Protein AF-A0A3D5JWE9-F1 (afdb_monomer)

Radius of gyration: 11.63 Å; Cα contacts (8 Å, |Δi|>4): 105; chains: 1; bounding box: 28×24×29 Å

Foldseek 3Di:
DCVVQVVVCVVPVVVVDDAAKDWDDGPDDVPVPDDDFIWIWHDDPFKIKIWTQHPDPDPVHIDIDMDGHD

Nearest PDB structures (foldseek):
  6utu-assembly1_B  TM=4.042E-01  e=3.940E+00  Pseudomonas aeruginosa PAO1
  3cfi-assembly4_K  TM=3.157E-01  e=2.597E+00  Vibrio vulnificus
  3cfi-assembly2_E  TM=3.520E-01  e=3.296E+00  Vibrio vulnificus
  3cfi-assembly3_H  TM=3.428E-01  e=4.182E+00  Vibrio vulnificus

Structure (mmCIF, N/CA/C/O backbone):
data_AF-A0A3D5JWE9-F1
#
_entry.id   AF-A0A3D5JWE9-F1
#
loop_
_atom_site.group_PDB
_atom_site.id
_atom_site.type_symbol
_atom_site.label_atom_id
_atom_site.label_alt_id
_atom_site.label_comp_id
_atom_site.label_asym_id
_atom_site.label_entity_id
_atom_site.label_seq_id
_atom_site.pdbx_PDB_ins_code
_atom_site.Cartn_x
_atom_site.Cartn_y
_atom_site.Cartn_z
_atom_site.occupancy
_atom_site.B_iso_or_equiv
_atom_site.auth_seq_id
_atom_site.auth_comp_id
_atom_site.auth_asym_id
_atom_site.auth_atom_id
_atom_site.pdbx_PDB_model_num
ATOM 1 N N . MET A 1 1 ? 3.212 -12.853 -0.975 1.00 50.88 1 MET A N 1
ATOM 2 C CA . MET A 1 1 ? 1.846 -12.976 -0.423 1.00 50.88 1 MET A CA 1
ATOM 3 C C . MET A 1 1 ? 1.734 -11.851 0.591 1.00 50.88 1 MET A C 1
ATOM 5 O O . MET A 1 1 ? 2.424 -11.926 1.590 1.00 50.88 1 MET A O 1
ATOM 9 N N . ILE A 1 2 ? 1.049 -10.756 0.245 1.00 52.34 2 ILE A N 1
ATOM 10 C CA . ILE A 1 2 ? 1.095 -9.476 0.994 1.00 52.34 2 ILE A CA 1
ATOM 11 C C . ILE A 1 2 ? 0.049 -9.453 2.130 1.00 52.34 2 ILE A C 1
ATOM 13 O O . ILE A 1 2 ? 0.086 -8.577 2.988 1.00 52.34 2 ILE A O 1
ATOM 17 N N . ASP A 1 3 ? -0.856 -10.437 2.173 1.00 57.34 3 ASP A N 1
ATOM 18 C CA . ASP A 1 3 ? -1.978 -10.489 3.119 1.00 57.34 3 ASP A CA 1
ATOM 19 C C . ASP A 1 3 ? -1.557 -10.337 4.590 1.00 57.34 3 ASP A C 1
ATOM 21 O O . ASP A 1 3 ? -2.157 -9.546 5.307 1.00 57.34 3 ASP A O 1
ATOM 25 N N . GLY A 1 4 ? -0.478 -10.992 5.034 1.00 53.97 4 GLY A N 1
ATOM 26 C CA . GLY A 1 4 ? -0.018 -10.889 6.428 1.00 53.97 4 GLY A CA 1
ATOM 27 C C . GLY A 1 4 ? 0.681 -9.571 6.789 1.00 53.97 4 GLY A C 1
ATOM 28 O O . GLY A 1 4 ? 0.881 -9.284 7.960 1.00 53.97 4 GLY A O 1
ATOM 29 N N . GLU A 1 5 ? 1.073 -8.763 5.808 1.00 59.22 5 GLU A N 1
ATOM 30 C CA . GLU A 1 5 ? 1.946 -7.595 6.012 1.00 59.22 5 GLU A CA 1
ATOM 31 C C . GLU A 1 5 ? 1.185 -6.283 5.947 1.00 59.22 5 GLU A C 1
ATOM 33 O O . GLU A 1 5 ? 1.498 -5.337 6.668 1.00 59.22 5 GLU A O 1
ATOM 38 N N . LEU A 1 6 ? 0.122 -6.273 5.141 1.00 62.97 6 LEU A N 1
ATOM 39 C CA . LEU A 1 6 ? -0.982 -5.346 5.327 1.00 62.97 6 LEU A CA 1
ATOM 40 C C . LEU A 1 6 ? -1.538 -5.474 6.742 1.00 62.97 6 LEU A C 1
ATOM 42 O O . LEU A 1 6 ? -1.752 -4.454 7.377 1.00 62.97 6 LEU A O 1
ATOM 46 N N . ASP A 1 7 ? -1.682 -6.693 7.264 1.00 62.03 7 ASP A N 1
ATOM 47 C CA . ASP A 1 7 ? -2.145 -6.923 8.634 1.00 62.03 7 ASP A CA 1
ATOM 48 C C . ASP A 1 7 ? -1.204 -6.295 9.677 1.00 62.03 7 ASP A C 1
ATOM 50 O O . ASP A 1 7 ? -1.662 -5.623 10.592 1.00 62.03 7 ASP A O 1
ATOM 54 N N . VAL A 1 8 ? 0.120 -6.387 9.490 1.00 63.00 8 VAL A N 1
ATOM 55 C CA . VAL A 1 8 ? 1.115 -5.726 10.363 1.00 63.00 8 VAL A CA 1
ATOM 56 C C . VAL A 1 8 ? 1.065 -4.197 10.242 1.00 63.00 8 VAL A C 1
ATOM 58 O O . VAL A 1 8 ? 1.076 -3.495 11.258 1.00 63.00 8 VAL A O 1
ATOM 61 N N . LEU A 1 9 ? 0.971 -3.661 9.019 1.00 63.81 9 LEU A N 1
ATOM 62 C CA . LEU A 1 9 ? 0.785 -2.222 8.794 1.00 63.81 9 LEU A CA 1
ATOM 63 C C . LEU A 1 9 ? -0.513 -1.723 9.443 1.00 63.81 9 LEU A C 1
ATOM 65 O O . LEU A 1 9 ? -0.526 -0.663 10.071 1.00 63.81 9 LEU A O 1
ATOM 69 N N . LEU A 1 10 ? -1.588 -2.502 9.339 1.00 61.88 10 LEU A N 1
ATOM 70 C CA . LEU A 1 10 ? -2.885 -2.228 9.949 1.00 61.88 10 LEU A CA 1
ATOM 71 C C . LEU A 1 10 ? -2.844 -2.340 11.478 1.00 61.88 10 LEU A C 1
ATOM 73 O O . LEU A 1 10 ? -3.464 -1.518 12.150 1.00 61.88 10 LEU A O 1
ATOM 77 N N . ALA A 1 11 ? -2.098 -3.303 12.021 1.00 60.56 11 ALA A N 1
ATOM 78 C CA . ALA A 1 11 ? -2.045 -3.606 13.448 1.00 60.56 11 ALA A CA 1
ATOM 79 C C . ALA A 1 11 ? -1.208 -2.613 14.269 1.00 60.56 11 ALA A C 1
ATOM 81 O O . ALA A 1 11 ? -1.441 -2.492 15.470 1.00 60.56 11 ALA A O 1
ATOM 82 N N . GLY A 1 12 ? -0.249 -1.895 13.668 1.00 57.59 12 GLY A N 1
ATOM 83 C CA . GLY A 1 12 ? 0.640 -1.021 14.450 1.00 57.59 12 GLY A CA 1
ATOM 84 C C . GLY A 1 12 ? 1.140 0.254 13.779 1.00 57.59 12 GLY A C 1
ATOM 85 O O . GLY A 1 12 ? 1.547 1.179 14.482 1.00 57.59 12 GLY A O 1
ATOM 86 N N . GLU A 1 13 ? 1.111 0.353 12.449 1.00 63.38 13 GLU A N 1
ATOM 87 C CA . GLU A 1 13 ? 1.710 1.499 11.751 1.00 63.38 13 GLU A CA 1
ATOM 88 C C . GLU A 1 13 ? 0.688 2.453 11.134 1.00 63.38 13 GLU A C 1
ATOM 90 O O . GLU A 1 13 ? 1.017 3.616 10.922 1.00 63.38 13 GLU A O 1
ATOM 95 N N . ARG A 1 14 ? -0.575 2.038 10.949 1.00 65.44 14 ARG A N 1
ATOM 96 C CA . ARG A 1 14 ? -1.645 2.903 10.421 1.00 65.44 14 ARG A CA 1
ATOM 97 C C . ARG A 1 14 ? -1.771 4.223 11.179 1.00 65.44 14 ARG A C 1
ATOM 99 O O . ARG A 1 14 ? -1.939 5.255 10.546 1.00 65.44 14 ARG A O 1
ATOM 106 N N . GLN A 1 15 ? -1.675 4.215 12.511 1.00 64.62 15 GLN A N 1
ATOM 107 C CA . GLN A 1 15 ? -1.787 5.443 13.316 1.00 64.62 15 GLN A CA 1
ATOM 108 C C . GLN A 1 15 ? -0.716 6.493 12.984 1.00 64.62 15 GLN A C 1
ATOM 110 O O . GLN A 1 15 ? -0.921 7.671 13.263 1.00 64.62 15 GLN A O 1
ATOM 115 N N . LYS A 1 16 ? 0.405 6.090 12.376 1.00 72.38 16 LYS A N 1
ATOM 116 C CA . LYS A 1 16 ? 1.464 7.003 11.933 1.00 72.38 16 LYS A CA 1
ATOM 117 C C . LYS A 1 16 ? 1.155 7.654 10.583 1.00 72.38 16 LYS A C 1
ATOM 119 O O . LYS A 1 16 ? 1.811 8.630 10.230 1.00 72.38 16 LYS A O 1
ATOM 124 N N . TYR A 1 17 ? 0.182 7.129 9.837 1.00 75.88 17 TYR A N 1
ATOM 125 C CA . TYR A 1 17 ? -0.157 7.582 8.493 1.00 75.88 17 TYR A CA 1
ATOM 126 C C . TYR A 1 17 ? -1.496 8.331 8.498 1.00 75.88 17 TYR A C 1
ATOM 128 O O . TYR A 1 17 ? -2.552 7.707 8.640 1.00 75.88 17 TYR A O 1
ATOM 136 N N . PRO A 1 18 ? -1.485 9.669 8.348 1.00 80.75 18 PRO A N 1
ATOM 137 C CA . PRO A 1 18 ? -2.715 10.433 8.179 1.00 80.75 18 PRO A CA 1
ATOM 138 C C . PRO A 1 18 ? -3.384 10.100 6.837 1.00 80.75 18 PRO A C 1
ATOM 140 O O . PRO A 1 18 ? -2.806 9.434 5.982 1.00 80.75 18 PRO A O 1
ATOM 143 N N . LEU A 1 19 ? -4.608 10.581 6.627 1.00 85.81 19 LEU A N 1
ATOM 144 C CA . LEU A 1 19 ? -5.293 10.429 5.341 1.00 85.81 19 LEU A CA 1
ATOM 145 C C . LEU A 1 19 ? -4.443 11.005 4.195 1.00 85.81 19 LEU A C 1
ATOM 147 O O . LEU A 1 19 ? -3.850 12.074 4.340 1.00 85.81 19 LEU A O 1
ATOM 151 N N . GLY A 1 20 ? -4.391 10.296 3.067 1.00 86.62 20 GLY A N 1
ATOM 152 C CA . GLY A 1 20 ? -3.600 10.667 1.893 1.00 86.62 20 GLY A CA 1
ATOM 153 C C . GLY A 1 20 ? -2.656 9.567 1.411 1.00 86.62 20 GLY A C 1
ATOM 154 O O . GLY A 1 20 ? -2.734 8.418 1.847 1.00 86.62 20 GLY A O 1
ATOM 155 N N . GLU A 1 21 ? -1.779 9.928 0.477 1.00 88.06 21 GLU A N 1
ATOM 156 C CA . GLU A 1 21 ? -0.764 9.032 -0.079 1.00 88.06 21 GLU A CA 1
ATOM 157 C C . GLU A 1 21 ? 0.568 9.200 0.653 1.00 88.06 21 GLU A C 1
ATOM 159 O O . GLU A 1 21 ? 1.064 10.313 0.828 1.00 88.06 21 GLU A O 1
ATOM 164 N N . HIS A 1 22 ? 1.169 8.082 1.046 1.00 85.56 22 HIS A N 1
ATOM 165 C CA . HIS A 1 22 ? 2.399 8.025 1.822 1.00 85.56 22 HIS A CA 1
ATOM 166 C C . HIS A 1 22 ? 3.359 7.037 1.196 1.00 85.56 22 HIS A C 1
ATOM 168 O O . HIS A 1 22 ? 3.006 5.891 0.926 1.00 85.56 22 HIS A O 1
ATOM 174 N N . LYS A 1 23 ? 4.608 7.452 1.014 1.00 84.62 23 LYS A N 1
ATOM 175 C CA . LYS A 1 23 ? 5.677 6.509 0.695 1.00 84.62 23 LYS A CA 1
ATOM 176 C C . LYS A 1 23 ? 6.066 5.782 1.971 1.00 84.62 23 LYS A C 1
ATOM 178 O O . LYS A 1 23 ? 6.435 6.423 2.955 1.00 84.62 23 LYS A O 1
ATOM 183 N N . ILE A 1 24 ? 5.968 4.460 1.960 1.00 77.75 24 ILE A N 1
ATOM 184 C CA . ILE A 1 24 ? 6.259 3.631 3.128 1.00 77.75 24 ILE A CA 1
ATOM 185 C C . ILE A 1 24 ? 7.309 2.581 2.798 1.00 77.75 24 ILE A C 1
ATOM 187 O O . ILE A 1 24 ? 7.554 2.246 1.643 1.00 77.75 24 ILE A O 1
ATOM 191 N N . THR A 1 25 ? 7.938 2.045 3.835 1.00 72.56 25 THR A N 1
ATOM 192 C CA . THR A 1 25 ? 8.720 0.814 3.736 1.00 72.56 25 THR A CA 1
ATOM 193 C C . THR A 1 25 ? 8.017 -0.202 4.626 1.00 72.56 25 THR A C 1
ATOM 195 O O . THR A 1 25 ? 8.027 -0.008 5.840 1.00 72.56 25 THR A O 1
ATOM 198 N N . PRO A 1 26 ? 7.339 -1.221 4.069 1.00 66.81 26 PRO A N 1
ATOM 199 C CA . PRO A 1 26 ? 6.575 -2.157 4.880 1.00 66.81 26 PRO A CA 1
ATOM 200 C C . PRO A 1 26 ? 7.502 -2.893 5.867 1.00 66.81 26 PRO A C 1
ATOM 202 O O . PRO A 1 26 ? 8.574 -3.364 5.466 1.00 66.81 26 PRO A O 1
ATOM 205 N N . PRO A 1 27 ? 7.117 -3.010 7.148 1.00 56.94 27 PRO A N 1
ATOM 206 C CA . PRO A 1 27 ? 7.897 -3.711 8.160 1.00 56.94 27 PRO A CA 1
ATOM 207 C C . PRO A 1 27 ? 7.742 -5.229 7.981 1.00 56.94 27 PRO A C 1
ATOM 209 O O . PRO A 1 27 ? 6.869 -5.843 8.584 1.00 56.94 27 PRO A O 1
ATOM 212 N N . GLY A 1 28 ? 8.571 -5.879 7.157 1.00 55.72 28 GLY A N 1
ATOM 213 C CA . GLY A 1 28 ? 8.544 -7.345 7.092 1.00 55.72 28 GLY A CA 1
ATOM 214 C C . GLY A 1 28 ? 8.929 -8.012 5.775 1.00 55.72 28 GLY A C 1
ATOM 215 O O . GLY A 1 28 ? 9.615 -7.456 4.918 1.00 55.72 28 GLY A O 1
ATOM 216 N N . ALA A 1 29 ? 8.540 -9.285 5.675 1.00 48.66 29 ALA A N 1
ATOM 217 C CA . ALA A 1 29 ? 8.959 -10.271 4.677 1.00 48.66 29 ALA A CA 1
ATOM 218 C C . ALA A 1 29 ? 8.518 -9.991 3.215 1.00 48.66 29 ALA A C 1
ATOM 220 O O . ALA A 1 29 ? 8.943 -10.711 2.309 1.00 48.66 29 ALA A O 1
ATOM 221 N N . ALA A 1 30 ? 7.764 -8.926 2.951 1.00 53.75 30 ALA A N 1
ATOM 222 C CA . ALA A 1 30 ? 7.285 -8.452 1.646 1.00 53.75 30 ALA A CA 1
ATOM 223 C C . ALA A 1 30 ? 8.481 -8.048 0.823 1.00 53.75 30 ALA A C 1
ATOM 225 O O . ALA A 1 30 ? 8.616 -8.438 -0.335 1.00 53.75 30 ALA A O 1
ATOM 226 N N . VAL A 1 31 ? 9.400 -7.338 1.478 1.00 53.09 31 VAL A N 1
ATOM 227 C CA . VAL A 1 31 ? 10.662 -6.884 0.904 1.00 53.09 31 VAL A CA 1
ATOM 228 C C . VAL A 1 31 ? 1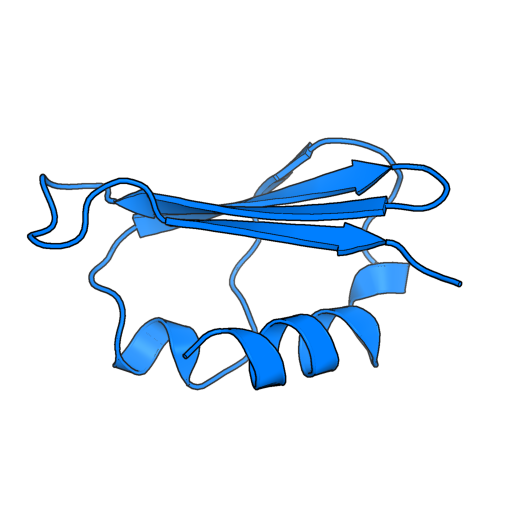1.570 -8.071 0.564 1.00 53.09 31 VAL A C 1
ATOM 230 O O . VAL A 1 31 ? 12.435 -7.956 -0.295 1.00 53.09 31 VAL A O 1
ATOM 233 N N . LYS A 1 32 ? 11.371 -9.248 1.183 1.00 55.06 32 LYS A N 1
ATOM 234 C CA . LYS A 1 32 ? 12.168 -10.446 0.861 1.00 55.06 32 LYS A CA 1
ATOM 235 C C . LYS A 1 32 ? 11.723 -11.149 -0.418 1.00 55.06 32 LYS A C 1
ATOM 237 O O . LYS A 1 32 ? 12.510 -11.908 -0.976 1.00 55.06 32 LYS A O 1
ATOM 242 N N . THR A 1 33 ? 10.480 -10.952 -0.860 1.00 58.53 33 THR A N 1
ATOM 243 C CA . THR A 1 33 ? 9.936 -11.642 -2.046 1.00 58.53 33 THR A CA 1
ATOM 244 C C . THR A 1 33 ? 9.687 -10.715 -3.227 1.00 58.53 33 THR A C 1
ATOM 246 O O . THR A 1 33 ? 9.630 -11.185 -4.364 1.00 58.53 33 THR A O 1
ATOM 249 N N . LEU A 1 34 ? 9.574 -9.410 -2.979 1.00 63.69 34 LEU A N 1
ATOM 250 C CA . LEU A 1 34 ? 9.422 -8.400 -4.013 1.00 63.69 34 LEU A CA 1
ATOM 251 C C . LEU A 1 34 ? 10.788 -7.799 -4.370 1.00 63.69 34 LEU A C 1
ATOM 253 O O . LEU A 1 34 ? 11.611 -7.575 -3.482 1.00 63.69 34 LEU A O 1
ATOM 257 N N . PRO A 1 35 ? 11.062 -7.547 -5.660 1.00 66.00 35 PRO A N 1
ATOM 258 C CA . PRO A 1 35 ? 12.269 -6.839 -6.052 1.00 66.00 35 PRO A CA 1
ATOM 259 C C . PRO A 1 35 ? 12.235 -5.382 -5.561 1.00 66.00 35 PRO A C 1
ATOM 261 O O . PRO A 1 35 ? 11.219 -4.886 -5.074 1.00 66.00 35 PRO A O 1
ATOM 264 N N . VAL A 1 36 ? 13.371 -4.693 -5.686 1.00 72.25 36 VAL A N 1
ATOM 265 C CA . VAL A 1 36 ? 13.503 -3.288 -5.277 1.00 72.25 36 VAL A CA 1
ATOM 266 C C . VAL A 1 36 ? 12.443 -2.430 -5.977 1.00 72.25 36 VAL A C 1
ATOM 268 O O . VAL A 1 36 ? 12.278 -2.481 -7.199 1.00 72.25 36 VAL A O 1
ATOM 271 N N . GLY A 1 37 ? 11.707 -1.660 -5.183 1.00 76.75 37 GLY A N 1
ATOM 272 C CA . GLY A 1 37 ? 10.634 -0.785 -5.633 1.00 76.75 37 GLY A CA 1
ATOM 273 C C . GLY A 1 37 ? 10.097 0.063 -4.488 1.00 76.75 37 GLY A C 1
ATOM 274 O O . GLY A 1 37 ? 10.442 -0.150 -3.325 1.00 76.75 37 GLY A O 1
ATOM 275 N N . GLU A 1 38 ? 9.250 1.023 -4.829 1.00 81.94 38 GLU A N 1
ATOM 276 C CA . GLU A 1 38 ? 8.607 1.921 -3.880 1.00 81.94 38 GLU A CA 1
ATOM 277 C C . GLU A 1 38 ? 7.252 1.356 -3.448 1.00 81.94 38 GLU A C 1
ATOM 279 O O . GLU A 1 38 ? 6.487 0.848 -4.269 1.00 81.94 38 GLU A O 1
ATOM 284 N N . PHE A 1 39 ? 6.924 1.474 -2.162 1.00 81.06 39 PHE A N 1
ATOM 285 C CA . PHE A 1 39 ? 5.579 1.189 -1.672 1.00 81.06 39 PHE A CA 1
ATOM 286 C C . PHE A 1 39 ? 4.846 2.503 -1.413 1.00 81.06 39 PHE A C 1
ATOM 288 O O . PHE A 1 39 ? 5.295 3.348 -0.639 1.00 81.06 39 PHE A O 1
ATOM 295 N N . ILE A 1 40 ? 3.704 2.656 -2.067 1.00 85.56 40 ILE A N 1
ATOM 296 C CA . ILE A 1 40 ? 2.775 3.768 -1.922 1.00 85.56 40 ILE A CA 1
ATOM 297 C C . ILE A 1 40 ? 1.599 3.254 -1.092 1.00 85.56 40 ILE A C 1
ATOM 299 O O . ILE A 1 40 ? 0.872 2.362 -1.521 1.00 85.56 40 ILE A O 1
ATOM 303 N N . LEU A 1 41 ? 1.410 3.808 0.097 1.00 84.56 41 LEU A N 1
ATOM 304 C CA . LEU A 1 41 ? 0.254 3.581 0.948 1.00 84.56 41 LEU A CA 1
ATOM 305 C C . LEU A 1 41 ? -0.753 4.709 0.741 1.00 84.56 41 LEU A C 1
ATOM 307 O O . LEU A 1 4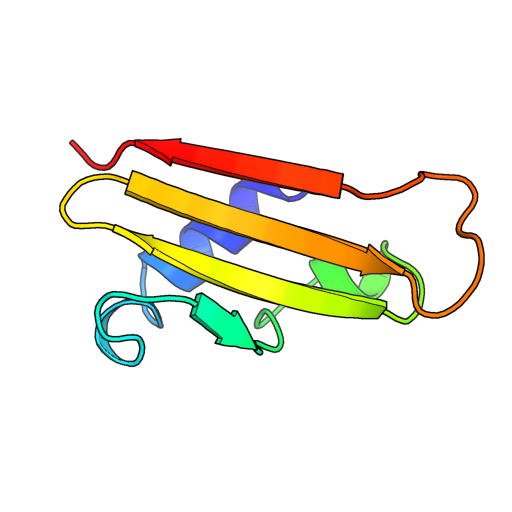1 ? -0.447 5.866 0.994 1.00 84.56 41 LEU A O 1
ATOM 311 N N . VAL A 1 42 ? -1.971 4.378 0.344 1.00 86.62 42 VAL A N 1
ATOM 312 C CA . VAL A 1 42 ? -3.096 5.304 0.252 1.00 86.62 42 VAL A CA 1
ATOM 313 C C . VAL A 1 42 ? -4.034 5.033 1.417 1.00 86.62 42 VAL A C 1
ATOM 315 O O . VAL A 1 42 ? -4.661 3.976 1.493 1.00 86.62 42 VAL A O 1
ATOM 318 N N . VAL A 1 43 ? -4.141 5.993 2.330 1.00 86.19 43 VAL A N 1
ATOM 319 C CA . VAL A 1 43 ? -5.030 5.916 3.490 1.00 86.19 43 VAL A CA 1
ATOM 320 C C . VAL A 1 43 ? -6.249 6.790 3.229 1.00 86.19 43 VAL A C 1
ATOM 322 O O . VAL A 1 43 ? -6.150 8.011 3.124 1.00 86.19 43 VAL A O 1
ATOM 325 N N . LYS A 1 44 ? -7.412 6.155 3.127 1.00 85.69 44 LYS A N 1
ATOM 326 C CA . LYS A 1 44 ? -8.725 6.803 3.073 1.00 85.69 44 LYS A CA 1
ATOM 327 C C . LYS A 1 44 ? -9.459 6.564 4.394 1.00 85.69 44 LYS A C 1
ATOM 329 O O . LYS A 1 44 ? -9.013 5.784 5.235 1.00 85.69 44 LYS A O 1
ATOM 334 N N . GLU A 1 45 ? -10.600 7.225 4.574 1.00 82.62 45 GLU A N 1
ATOM 335 C CA . GLU A 1 45 ? -11.368 7.181 5.828 1.00 82.62 45 GLU A CA 1
ATOM 336 C C . GLU A 1 45 ? -11.692 5.746 6.267 1.00 82.62 45 GLU A C 1
ATOM 338 O O . GLU A 1 45 ? -11.440 5.381 7.415 1.00 82.62 45 GLU A O 1
ATOM 343 N N . ASN A 1 46 ? -12.144 4.906 5.331 1.00 83.56 46 ASN A N 1
ATOM 344 C CA . ASN A 1 46 ? -12.555 3.529 5.619 1.00 83.56 46 ASN A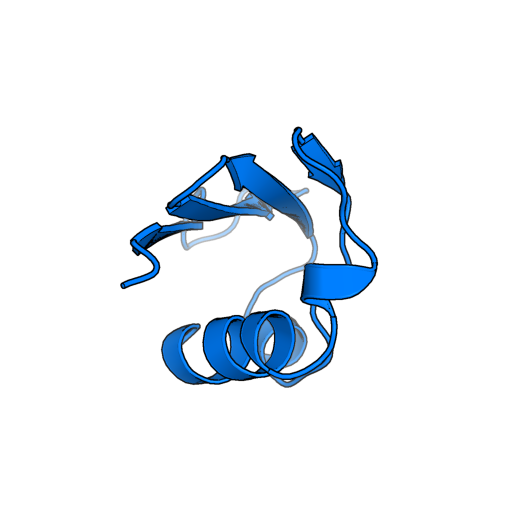 CA 1
ATOM 345 C C . ASN A 1 46 ? -11.877 2.469 4.735 1.00 83.56 46 ASN A C 1
ATOM 347 O O . ASN A 1 46 ? -12.349 1.342 4.588 1.00 83.56 46 ASN A O 1
ATOM 351 N N . GLN A 1 47 ? -10.777 2.843 4.092 1.00 82.81 47 GLN A N 1
ATOM 352 C CA . GLN A 1 47 ? -10.111 2.020 3.093 1.00 82.81 47 GLN A CA 1
ATOM 353 C C . GLN A 1 47 ? -8.622 2.318 3.121 1.00 82.81 47 GLN A C 1
ATOM 355 O O . GLN A 1 47 ? -8.204 3.465 3.271 1.00 82.81 47 GLN A O 1
ATOM 360 N N . LEU A 1 48 ? -7.826 1.275 2.975 1.00 80.12 48 LEU A N 1
ATOM 361 C CA . LEU A 1 48 ? -6.384 1.363 2.946 1.00 80.12 48 LEU A CA 1
ATOM 362 C C . LEU A 1 48 ? -5.888 0.553 1.759 1.00 80.12 48 LEU A C 1
ATOM 364 O O . LEU A 1 48 ? -6.179 -0.636 1.646 1.00 80.12 48 LEU A O 1
ATOM 368 N N . SER A 1 49 ? -5.159 1.208 0.868 1.00 82.25 49 SER A N 1
ATOM 369 C CA . SER A 1 49 ? -4.606 0.579 -0.325 1.00 82.25 49 SER A CA 1
ATOM 370 C C . SER A 1 49 ? -3.091 0.690 -0.286 1.00 82.25 49 SER A C 1
ATOM 372 O O . SER A 1 49 ? -2.550 1.725 0.079 1.00 82.25 49 SER A O 1
ATOM 374 N N . ILE A 1 50 ? -2.392 -0.371 -0.656 1.00 81.25 50 ILE A N 1
ATOM 375 C CA . ILE A 1 50 ? -0.947 -0.379 -0.824 1.00 81.25 50 ILE A CA 1
ATOM 376 C C . ILE A 1 50 ? -0.629 -0.766 -2.262 1.00 81.25 50 ILE A C 1
ATOM 378 O O . ILE A 1 50 ? -1.070 -1.799 -2.766 1.00 81.25 50 ILE A O 1
ATOM 382 N N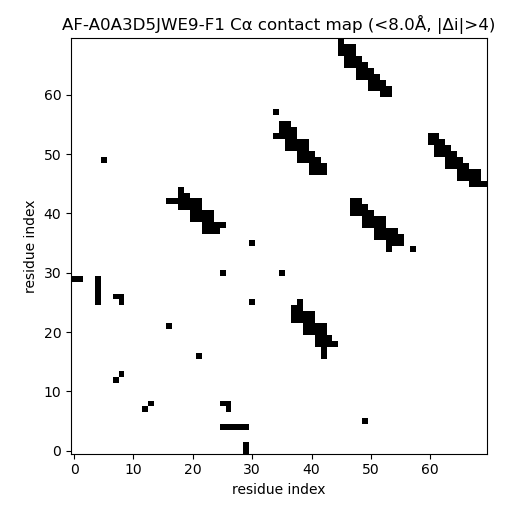 . ALA A 1 51 ? 0.141 0.075 -2.932 1.00 81.81 51 ALA A N 1
ATOM 383 C CA . ALA A 1 51 ? 0.661 -0.176 -4.257 1.00 81.81 51 ALA A CA 1
ATOM 384 C C . ALA A 1 51 ? 2.175 -0.307 -4.169 1.00 81.81 51 ALA A C 1
ATOM 386 O O . ALA A 1 51 ? 2.866 0.589 -3.699 1.00 81.81 51 ALA A O 1
ATOM 387 N N . TRP A 1 52 ? 2.697 -1.427 -4.642 1.00 80.56 52 TRP A N 1
ATOM 388 C CA . TRP A 1 52 ? 4.113 -1.595 -4.886 1.00 80.56 52 TRP A CA 1
ATOM 389 C C . TRP A 1 52 ? 4.417 -1.272 -6.348 1.00 80.56 52 T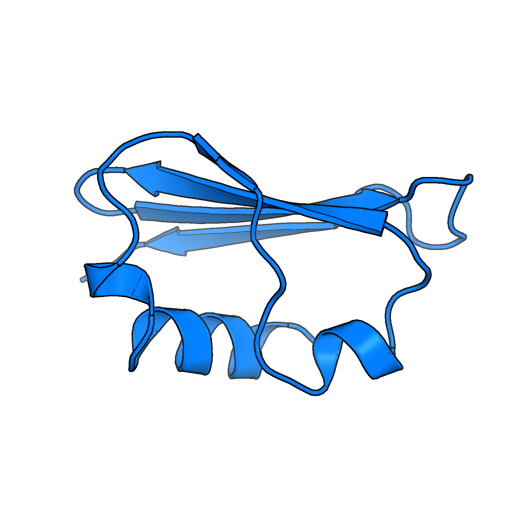RP A C 1
ATOM 391 O O . TRP A 1 52 ? 3.852 -1.870 -7.273 1.00 80.56 52 TRP A O 1
ATOM 401 N N . VAL A 1 53 ? 5.311 -0.305 -6.537 1.00 81.00 53 VAL A N 1
ATOM 402 C CA . VAL A 1 53 ? 5.780 0.181 -7.830 1.00 81.00 53 VAL A CA 1
ATOM 403 C C . VAL A 1 53 ? 7.238 -0.244 -7.994 1.00 81.00 53 VAL A C 1
ATOM 405 O O . VAL A 1 53 ? 8.106 0.260 -7.280 1.00 81.00 53 VAL A O 1
ATOM 408 N N . PRO A 1 54 ? 7.541 -1.179 -8.906 1.00 78.75 54 PRO A N 1
ATOM 409 C CA . PRO A 1 54 ? 8.917 -1.589 -9.137 1.00 78.75 54 PRO A CA 1
ATOM 410 C C . PRO A 1 54 ? 9.754 -0.447 -9.727 1.00 78.75 54 PRO A C 1
ATOM 412 O O . PRO A 1 54 ? 9.306 0.231 -10.648 1.00 78.75 54 PRO A O 1
ATOM 415 N N . GLU A 1 55 ? 10.989 -0.274 -9.248 1.00 73.94 55 GLU A N 1
ATOM 416 C CA . GLU A 1 55 ? 11.912 0.743 -9.788 1.00 73.94 55 GLU A CA 1
ATOM 417 C C . G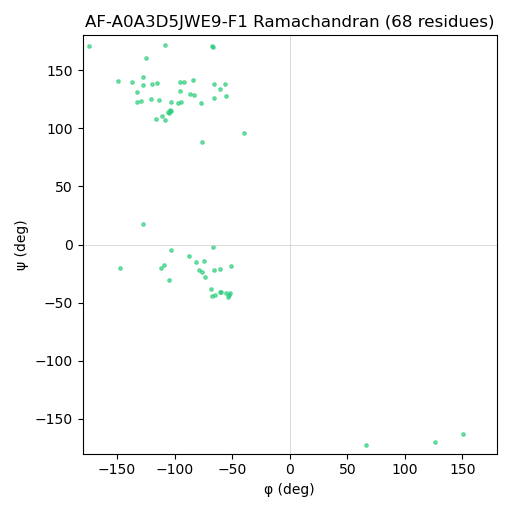LU A 1 55 ? 12.473 0.332 -11.165 1.00 73.94 55 GLU A C 1
ATOM 419 O O . GLU A 1 55 ? 12.775 1.161 -12.020 1.00 73.94 55 GLU A O 1
ATOM 424 N N . LYS A 1 56 ? 12.570 -0.979 -11.406 1.00 69.12 56 LYS A N 1
ATOM 425 C CA . LYS A 1 56 ? 12.912 -1.588 -12.698 1.00 69.12 56 LYS A CA 1
ATOM 426 C C . LYS A 1 56 ? 11.858 -2.606 -13.062 1.00 69.12 56 LYS A C 1
ATOM 428 O O . LYS A 1 56 ? 11.414 -3.306 -12.161 1.00 69.12 56 LYS A O 1
ATOM 433 N N . GLU A 1 57 ? 11.528 -2.733 -14.350 1.00 61.88 57 GLU A N 1
ATOM 434 C CA . GLU A 1 57 ? 10.550 -3.694 -14.880 1.00 61.88 57 GLU A CA 1
ATOM 435 C C . GLU A 1 57 ? 10.646 -5.052 -14.178 1.00 61.88 57 GLU A C 1
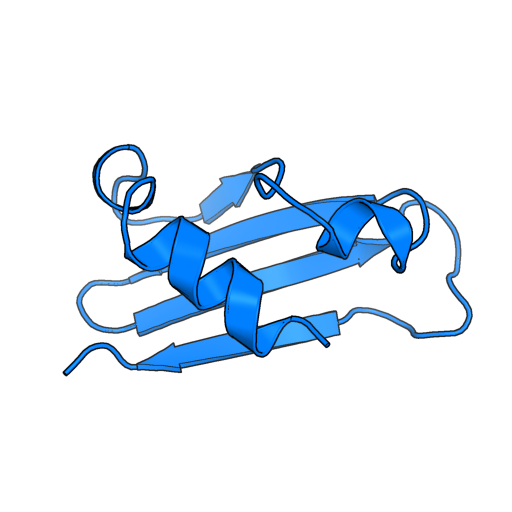ATOM 437 O O . GLU A 1 57 ? 11.491 -5.903 -14.469 1.00 61.88 57 GLU A O 1
ATOM 442 N N . ALA A 1 58 ? 9.789 -5.233 -13.180 1.00 62.75 58 ALA A N 1
ATOM 443 C CA . ALA A 1 58 ? 9.750 -6.456 -12.425 1.00 62.75 58 ALA A CA 1
ATOM 444 C C . ALA A 1 58 ? 8.880 -7.443 -13.181 1.00 62.75 58 ALA A C 1
ATOM 446 O O . ALA A 1 58 ? 7.814 -7.087 -13.682 1.00 62.75 58 ALA A O 1
ATOM 447 N N . LYS A 1 59 ? 9.286 -8.715 -13.166 1.00 62.25 59 LYS A N 1
ATOM 448 C CA . LYS A 1 59 ? 8.533 -9.829 -13.767 1.00 62.25 59 LYS A CA 1
ATOM 449 C C . LYS A 1 59 ? 7.059 -9.904 -13.338 1.00 62.25 59 LYS A C 1
ATOM 451 O O . LYS A 1 59 ? 6.280 -10.581 -13.995 1.00 62.25 59 LYS A O 1
ATOM 456 N N . TRP A 1 60 ? 6.699 -9.247 -12.238 1.00 62.56 60 TRP A N 1
ATOM 457 C CA . TRP A 1 60 ? 5.385 -9.308 -11.606 1.00 62.56 60 TRP A CA 1
ATOM 458 C C . TRP A 1 60 ? 4.502 -8.072 -11.869 1.00 62.56 60 TRP A C 1
ATOM 460 O O . TRP A 1 60 ? 3.338 -8.092 -11.481 1.00 62.56 60 TRP A O 1
ATOM 470 N N . GLY A 1 61 ? 5.006 -7.026 -12.545 1.00 67.19 61 GLY A N 1
ATOM 471 C CA . GLY A 1 61 ? 4.263 -5.776 -12.783 1.00 67.19 61 GLY A CA 1
ATOM 472 C C . GLY A 1 61 ? 3.975 -4.971 -11.505 1.00 67.19 61 GLY A C 1
ATOM 473 O O . GLY A 1 61 ? 4.484 -5.294 -10.435 1.00 67.19 6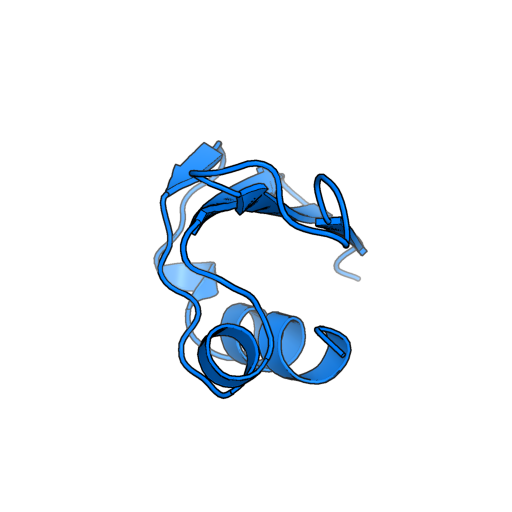1 GLY A O 1
ATOM 474 N N . ARG A 1 62 ? 3.172 -3.900 -11.600 1.00 71.56 62 ARG A N 1
ATOM 475 C CA . ARG A 1 62 ? 2.687 -3.154 -10.420 1.00 71.56 62 ARG A CA 1
ATOM 476 C C . ARG A 1 62 ? 1.768 -4.064 -9.606 1.00 71.56 62 ARG A C 1
ATOM 478 O O . ARG A 1 62 ? 0.790 -4.579 -10.142 1.00 71.56 62 ARG A O 1
ATOM 485 N N . VAL A 1 63 ? 2.053 -4.224 -8.317 1.00 73.75 63 VAL A N 1
ATOM 486 C CA . VAL A 1 63 ? 1.213 -5.018 -7.410 1.00 73.75 63 VAL A CA 1
ATOM 487 C C . VAL A 1 63 ? 0.441 -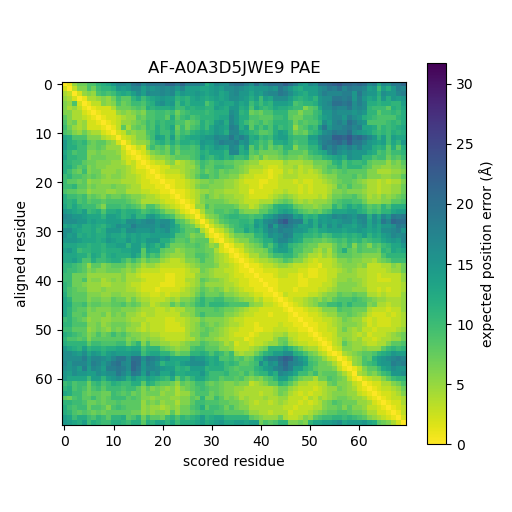4.060 -6.523 1.00 73.75 63 VAL A C 1
ATOM 489 O O . VAL A 1 63 ? 1.033 -3.365 -5.707 1.00 73.75 63 VAL A O 1
ATOM 492 N N . GLU A 1 64 ? -0.877 -4.021 -6.669 1.00 74.62 64 GLU A N 1
ATOM 493 C CA . GLU A 1 64 ? -1.754 -3.201 -5.836 1.00 74.62 64 GLU A CA 1
ATOM 494 C C . GLU A 1 64 ? -2.681 -4.088 -5.013 1.00 74.62 64 GLU A C 1
ATOM 496 O O . GLU A 1 64 ? -3.174 -5.115 -5.491 1.00 74.62 64 GLU A O 1
ATOM 501 N N . ARG A 1 65 ? -2.886 -3.711 -3.753 1.00 76.81 65 ARG A N 1
ATOM 502 C CA . ARG A 1 65 ? -3.804 -4.374 -2.835 1.00 76.81 65 ARG A CA 1
ATOM 503 C C . ARG A 1 65 ? -4.590 -3.355 -2.045 1.00 76.81 65 ARG A C 1
ATOM 505 O O . ARG A 1 65 ? -4.050 -2.357 -1.594 1.00 76.81 65 ARG A O 1
ATOM 512 N N . GLU A 1 66 ? -5.863 -3.650 -1.859 1.00 78.56 66 GLU A N 1
ATOM 513 C CA . GLU A 1 66 ? -6.814 -2.788 -1.184 1.00 78.56 66 GLU A CA 1
ATOM 514 C C . GLU A 1 66 ? -7.526 -3.563 -0.085 1.00 78.56 66 GLU A C 1
ATOM 516 O O . GLU A 1 66 ? -7.917 -4.714 -0.280 1.00 78.56 66 GLU A O 1
ATOM 521 N N . VAL A 1 67 ? -7.688 -2.918 1.065 1.00 73.69 67 VAL A N 1
ATOM 522 C CA . VAL A 1 67 ? -8.389 -3.452 2.224 1.00 73.69 67 VAL A CA 1
ATOM 523 C C . VAL A 1 67 ? -9.414 -2.426 2.680 1.00 73.69 67 VAL A C 1
ATOM 525 O O . VAL A 1 67 ? -9.089 -1.276 2.980 1.00 73.69 67 VAL A O 1
ATOM 528 N N . THR A 1 68 ? -10.672 -2.846 2.749 1.00 75.75 68 THR A N 1
ATOM 529 C CA . THR A 1 68 ? -11.722 -2.076 3.414 1.00 75.75 68 THR A CA 1
ATOM 530 C C . THR A 1 68 ? -11.667 -2.364 4.904 1.00 75.75 68 THR A C 1
ATOM 532 O O . THR A 1 68 ? -11.674 -3.521 5.323 1.00 75.75 68 THR A O 1
ATOM 535 N N . LEU A 1 69 ? -11.621 -1.308 5.702 1.00 67.00 69 LEU A N 1
ATOM 536 C CA . LEU A 1 69 ? -11.629 -1.410 7.154 1.00 67.00 69 LEU A CA 1
ATOM 537 C C . LEU A 1 69 ? -13.093 -1.462 7.600 1.00 67.00 69 LEU A C 1
ATOM 539 O O . LEU A 1 69 ? -13.911 -0.690 7.105 1.00 67.00 69 LEU A O 1
ATOM 543 N N . LYS A 1 70 ? -13.446 -2.436 8.439 1.00 63.97 70 LYS A N 1
ATOM 544 C CA . LYS A 1 70 ? -14.793 -2.552 9.013 1.00 63.97 70 LYS A CA 1
ATOM 545 C C . LYS A 1 70 ? -14.855 -1.905 10.384 1.00 63.97 70 LYS A C 1
ATOM 547 O O . LYS A 1 70 ? -13.815 -1.933 11.079 1.00 63.97 70 LYS A O 1
#

Solvent-accessible surface area (backbone atoms only — not comparable to full-atom values): 4329 Å² total; per-residue (Å²): 131,61,73,72,50,54,48,49,40,65,71,71,47,44,89,79,54,66,79,43,79,40,85,50,78,80,90,58,73,60,66,76,76,47,76,74,51,51,35,41,35,37,34,52,98,53,35,42,32,42,35,39,43,53,77,52,96,46,99,76,58,72,48,72,48,77,44,77,61,130

pLDDT: mean 70.83, std 11.02, range [48.66, 88.06]

Secondary structure (DSSP, 8-state):
--HHHHHHIIIIIGGG--SEEEEE--SSTHHHHSPSEEEEEEE-SSEEEEEEEESS--TT--EEEEEE--

Mean predicted aligned error: 8.18 Å

Sequence (70 aa):
MIDGELDVLLAGERQKYPLGEHKITPPGAAVKTLPVGEFILVVKENQLSIAWVPEKEAKWGRVEREVTLK